Protein AF-A0A1S2IQD3-F1 (afdb_monomer)

Nearest PDB structures (foldseek):
  6wa9-assembly1_Q  TM=3.791E-01  e=3.971E+00  Chlamydia pneumoniae
  6wa9-assembly1_T  TM=3.576E-01  e=7.928E+00  Chlamydia pneumoniae

Foldseek 3Di:
DDLPPQDPVNLVVLVVVLVVLCVVVVHDPCQCPVVVVPDDDDDVSVVSVVSNVVSCVVNVSVD

Secondary structure (DSSP, 8-state):
-------HHHHHHHHHHHHHHHHHHT--TTTTHHHHTTS---THHHHHHHHHHHHHHHHHTT-

pLDDT: mean 84.89, std 14.94, range [41.88, 95.88]

Structure (mmCIF, N/CA/C/O backbone):
data_AF-A0A1S2IQD3-F1
#
_entry.id   AF-A0A1S2IQD3-F1
#
loop_
_atom_site.group_PDB
_atom_site.id
_atom_site.type_symbol
_atom_site.label_atom_id
_atom_site.label_alt_id
_atom_site.label_comp_id
_atom_site.label_asym_id
_atom_site.label_entity_id
_atom_site.label_seq_id
_atom_site.pdbx_PDB_ins_code
_atom_site.Cartn_x
_atom_site.Cartn_y
_atom_site.Cartn_z
_atom_site.occupancy
_atom_site.B_iso_or_equiv
_atom_site.auth_seq_id
_atom_site.auth_comp_id
_atom_site.auth_asym_id
_atom_site.auth_atom_id
_atom_site.pdbx_PDB_model_num
ATOM 1 N N . MET A 1 1 ? 15.551 -22.733 -6.260 1.00 41.88 1 MET A N 1
ATOM 2 C CA . MET A 1 1 ? 14.457 -21.746 -6.371 1.00 41.88 1 MET A CA 1
ATOM 3 C C . MET A 1 1 ? 14.878 -20.720 -7.411 1.00 41.88 1 MET A C 1
ATOM 5 O O . MET A 1 1 ? 16.057 -20.386 -7.399 1.00 41.88 1 MET A O 1
ATOM 9 N N . PRO A 1 2 ? 14.028 -20.317 -8.370 1.00 45.19 2 PRO A N 1
ATOM 10 C CA . PRO A 1 2 ? 14.409 -19.281 -9.325 1.00 45.19 2 PRO A CA 1
ATOM 11 C C . PRO A 1 2 ? 14.494 -17.935 -8.594 1.00 45.19 2 PRO A C 1
ATOM 13 O O . PRO A 1 2 ? 13.498 -17.482 -8.044 1.00 45.19 2 PRO A O 1
ATOM 16 N N . SER A 1 3 ? 15.681 -17.328 -8.566 1.00 51.66 3 SER A N 1
ATOM 17 C CA . SER A 1 3 ? 15.878 -15.958 -8.087 1.00 51.66 3 SER A CA 1
ATOM 18 C C . SER A 1 3 ? 15.231 -15.004 -9.086 1.00 51.66 3 SER A C 1
ATOM 20 O O . SER A 1 3 ? 15.685 -14.893 -10.227 1.00 51.66 3 SER A O 1
ATOM 22 N N . ILE A 1 4 ? 14.135 -14.364 -8.690 1.00 59.56 4 ILE A N 1
ATOM 23 C CA . ILE A 1 4 ? 13.456 -13.368 -9.515 1.00 59.56 4 ILE A CA 1
ATOM 24 C C . ILE A 1 4 ? 14.230 -12.061 -9.338 1.00 59.56 4 ILE A C 1
ATOM 26 O O . ILE A 1 4 ? 13.914 -11.262 -8.472 1.00 59.56 4 ILE A O 1
ATOM 30 N N . THR A 1 5 ? 15.276 -11.837 -10.137 1.00 62.47 5 THR A N 1
ATOM 31 C CA . THR A 1 5 ? 15.941 -10.527 -10.166 1.00 62.47 5 THR A CA 1
ATOM 32 C C . THR A 1 5 ? 14.948 -9.495 -10.691 1.00 62.47 5 THR A C 1
ATOM 34 O O . THR A 1 5 ? 14.555 -9.541 -11.860 1.00 62.47 5 THR A O 1
ATOM 37 N N . ILE A 1 6 ? 14.512 -8.576 -9.833 1.00 61.94 6 ILE A N 1
ATOM 38 C CA . ILE A 1 6 ? 13.576 -7.530 -10.230 1.00 61.94 6 ILE A CA 1
ATOM 39 C C . ILE A 1 6 ? 14.359 -6.415 -10.899 1.00 61.94 6 ILE A C 1
ATOM 41 O O . ILE A 1 6 ? 15.199 -5.748 -10.302 1.00 61.94 6 ILE A O 1
ATOM 45 N N . GLU A 1 7 ? 14.085 -6.193 -12.179 1.00 70.12 7 GLU A N 1
ATOM 46 C CA . GLU A 1 7 ? 14.685 -5.078 -12.898 1.00 70.12 7 GLU A CA 1
ATOM 47 C C . GLU A 1 7 ? 14.329 -3.753 -12.196 1.00 70.12 7 GLU A C 1
ATOM 49 O O . GLU A 1 7 ? 13.162 -3.487 -11.924 1.00 70.12 7 GLU A O 1
ATOM 54 N N . ARG A 1 8 ? 15.315 -2.883 -11.929 1.00 62.94 8 ARG A N 1
ATOM 55 C CA . ARG A 1 8 ? 15.109 -1.554 -11.305 1.00 62.94 8 ARG A CA 1
ATOM 56 C C . ARG A 1 8 ? 13.881 -0.762 -11.802 1.00 62.94 8 ARG A C 1
ATOM 58 O O . ARG A 1 8 ? 13.133 -0.293 -10.947 1.00 62.94 8 ARG A O 1
ATOM 65 N N . PRO A 1 9 ? 13.597 -0.644 -13.119 1.00 66.38 9 PRO A N 1
ATOM 66 C CA . PRO A 1 9 ? 12.384 0.039 -13.591 1.00 66.38 9 PRO A CA 1
ATOM 67 C C . PRO A 1 9 ? 11.077 -0.596 -13.086 1.00 66.38 9 PRO A C 1
ATOM 69 O O . PRO A 1 9 ? 10.082 0.102 -12.901 1.00 66.38 9 PRO A O 1
ATOM 72 N N . ARG A 1 10 ? 11.073 -1.905 -12.816 1.00 81.38 10 ARG A N 1
ATOM 73 C CA . ARG A 1 10 ? 9.942 -2.621 -12.220 1.00 81.38 10 ARG A CA 1
ATOM 74 C C . ARG A 1 10 ? 9.808 -2.313 -10.728 1.00 81.38 10 ARG A C 1
ATOM 76 O O . ARG A 1 10 ? 8.690 -2.129 -10.264 1.00 81.38 10 ARG A O 1
ATOM 83 N N . ALA A 1 11 ? 10.916 -2.180 -9.998 1.00 85.12 11 ALA A N 1
ATOM 84 C CA . ALA A 1 11 ? 10.891 -1.780 -8.589 1.00 85.12 11 ALA A CA 1
ATOM 85 C C . ALA A 1 11 ? 10.355 -0.347 -8.400 1.00 85.12 11 ALA A C 1
ATOM 87 O O . ALA A 1 11 ? 9.527 -0.104 -7.524 1.00 85.12 11 ALA A O 1
ATOM 88 N N . ASP A 1 12 ? 10.761 0.601 -9.248 1.00 88.50 12 ASP A N 1
ATOM 89 C CA . ASP A 1 12 ? 10.260 1.981 -9.178 1.00 88.50 12 ASP A CA 1
AT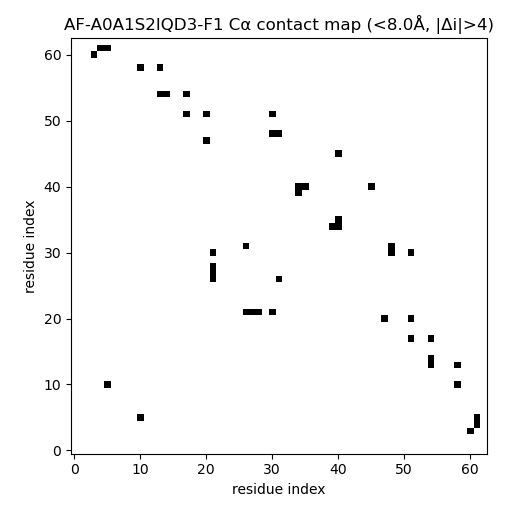OM 90 C C . ASP A 1 12 ? 8.774 2.081 -9.548 1.00 88.50 12 ASP A C 1
ATOM 92 O O . ASP A 1 12 ? 8.021 2.795 -8.883 1.00 88.50 12 ASP A O 1
ATOM 96 N N . ALA A 1 13 ? 8.321 1.309 -10.542 1.00 90.06 13 ALA A N 1
ATOM 97 C CA . ALA A 1 13 ? 6.901 1.208 -10.877 1.00 90.06 13 ALA A CA 1
ATOM 98 C C . ALA A 1 13 ? 6.069 0.643 -9.712 1.00 90.06 13 ALA A C 1
ATOM 100 O O . ALA A 1 13 ? 4.996 1.165 -9.412 1.00 90.06 13 ALA A O 1
ATOM 101 N N . LEU A 1 14 ? 6.579 -0.373 -9.009 1.00 91.75 14 LEU A N 1
ATOM 102 C CA . LEU A 1 14 ? 5.924 -0.947 -7.829 1.00 91.75 14 LEU A CA 1
ATOM 103 C C . LEU A 1 14 ? 5.859 0.050 -6.663 1.00 91.75 14 LEU A C 1
ATOM 105 O O . LEU A 1 14 ? 4.81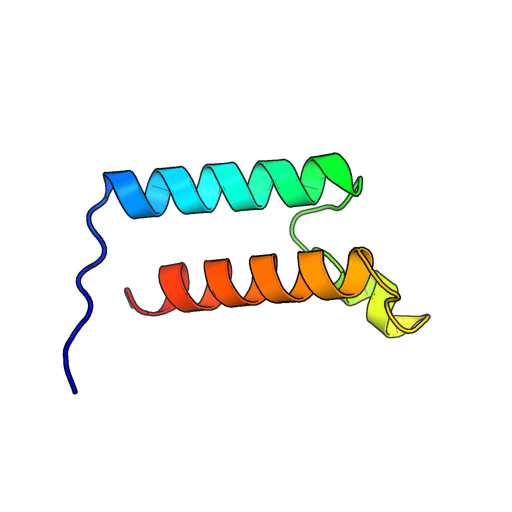5 0.185 -6.029 1.00 91.75 14 LEU A O 1
ATOM 109 N N . ARG A 1 15 ? 6.925 0.824 -6.416 1.00 91.38 15 ARG A N 1
ATOM 110 C CA . ARG A 1 15 ? 6.915 1.905 -5.408 1.00 91.38 15 ARG A CA 1
ATOM 111 C C . ARG A 1 15 ? 5.920 3.013 -5.753 1.00 91.38 15 ARG A C 1
ATOM 113 O O . ARG A 1 15 ? 5.227 3.520 -4.866 1.00 91.38 15 ARG A O 1
ATOM 120 N N . ALA A 1 16 ? 5.8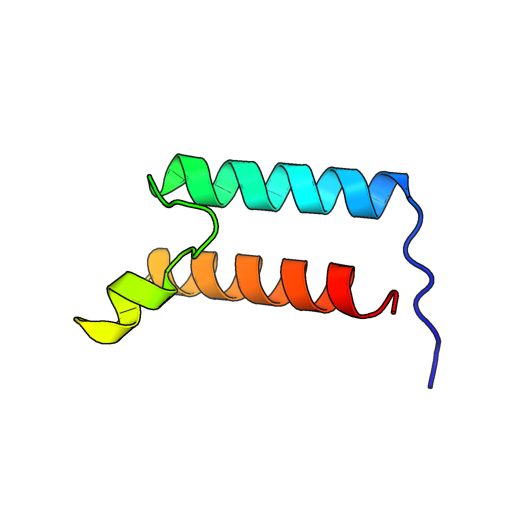30 3.385 -7.031 1.00 93.62 16 ALA A N 1
ATOM 121 C CA . ALA A 1 16 ? 4.839 4.346 -7.503 1.00 93.62 16 ALA A CA 1
ATOM 122 C C . ALA A 1 16 ? 3.415 3.811 -7.293 1.00 93.62 16 ALA A C 1
ATOM 124 O O . ALA A 1 16 ? 2.572 4.529 -6.757 1.00 93.62 16 ALA A O 1
ATOM 125 N N . ARG A 1 17 ? 3.179 2.533 -7.614 1.00 93.19 17 ARG A N 1
ATOM 126 C CA . ARG A 1 17 ? 1.887 1.875 -7.406 1.00 93.19 17 ARG A CA 1
ATOM 127 C C . ARG A 1 17 ? 1.500 1.805 -5.928 1.00 93.19 17 ARG A C 1
ATOM 129 O O . ARG A 1 17 ? 0.388 2.189 -5.582 1.00 93.19 17 ARG A O 1
ATOM 136 N N . ARG A 1 18 ? 2.434 1.439 -5.042 1.00 94.38 18 ARG A N 1
ATOM 137 C CA . ARG A 1 18 ? 2.241 1.500 -3.580 1.00 94.38 18 ARG A CA 1
ATOM 138 C C . ARG A 1 18 ? 1.792 2.894 -3.144 1.00 94.38 18 ARG A C 1
ATOM 140 O O . ARG A 1 18 ? 0.822 3.037 -2.411 1.00 94.38 18 ARG A O 1
ATOM 147 N N . THR A 1 19 ? 2.472 3.930 -3.630 1.00 94.81 19 THR A N 1
ATOM 148 C CA . THR A 1 19 ? 2.160 5.327 -3.290 1.00 94.81 19 THR A CA 1
ATOM 149 C C . THR A 1 19 ? 0.775 5.747 -3.786 1.00 94.81 19 THR A C 1
ATOM 151 O O . THR A 1 19 ? 0.071 6.482 -3.096 1.00 94.81 19 THR A O 1
ATOM 154 N N . GLU A 1 20 ? 0.374 5.293 -4.973 1.00 95.88 20 GLU A N 1
ATOM 155 C CA . GLU A 1 20 ? -0.955 5.545 -5.531 1.00 95.88 20 GLU A CA 1
ATOM 156 C C . GLU A 1 20 ? -2.056 4.924 -4.667 1.00 95.88 20 GLU A C 1
ATOM 158 O O . GLU A 1 20 ? -2.992 5.630 -4.295 1.00 95.88 20 GLU A O 1
ATOM 163 N N . ILE A 1 21 ? -1.907 3.653 -4.279 1.00 94.75 21 ILE A N 1
ATOM 164 C CA . ILE A 1 21 ? -2.876 2.951 -3.423 1.00 94.75 21 ILE A CA 1
ATOM 165 C C . ILE A 1 21 ? -3.002 3.663 -2.072 1.00 94.75 21 ILE A C 1
ATOM 167 O O . ILE A 1 21 ? -4.110 3.985 -1.648 1.00 94.75 21 ILE A O 1
ATOM 171 N N . LEU A 1 22 ? -1.880 3.995 -1.424 1.00 94.44 22 LEU A N 1
ATOM 172 C CA . LEU A 1 22 ? -1.908 4.718 -0.148 1.00 94.44 22 LEU A CA 1
ATOM 173 C C . LEU A 1 22 ? -2.638 6.064 -0.274 1.00 94.44 22 LEU A C 1
ATOM 175 O O . LEU A 1 22 ? -3.472 6.398 0.564 1.00 94.44 22 LEU A O 1
ATOM 179 N N . ARG A 1 23 ? -2.405 6.816 -1.356 1.00 95.81 23 ARG A N 1
ATOM 180 C CA . ARG A 1 23 ? -3.112 8.082 -1.608 1.00 95.81 23 ARG A CA 1
ATOM 181 C C . ARG A 1 23 ? -4.598 7.896 -1.882 1.00 95.81 23 ARG A C 1
ATOM 183 O O . ARG A 1 23 ? -5.388 8.691 -1.384 1.00 95.81 23 ARG A O 1
ATOM 190 N N . GLN A 1 24 ? -4.975 6.884 -2.662 1.00 95.38 24 GLN A N 1
ATOM 191 C CA . GLN A 1 24 ? -6.371 6.591 -2.990 1.00 95.38 24 GLN A CA 1
ATOM 192 C C . GLN A 1 24 ? -7.206 6.354 -1.726 1.00 95.38 24 GLN A C 1
ATOM 194 O O . GLN A 1 24 ? -8.348 6.802 -1.653 1.00 95.38 24 GLN A O 1
ATOM 199 N N . TRP A 1 25 ? -6.614 5.701 -0.727 1.00 93.50 25 TRP A N 1
ATOM 200 C CA . TRP A 1 25 ? -7.271 5.354 0.531 1.00 93.50 25 TRP A CA 1
ATOM 201 C C . TRP A 1 25 ? -6.986 6.333 1.679 1.00 93.50 25 TRP A C 1
ATOM 203 O O . TRP A 1 25 ? -7.500 6.150 2.779 1.00 93.50 25 TRP A O 1
ATOM 213 N N . GLY A 1 26 ? -6.198 7.389 1.440 1.00 94.00 26 GLY A N 1
ATOM 214 C CA . GLY A 1 26 ? -5.829 8.366 2.471 1.00 94.00 26 GLY A CA 1
ATOM 215 C C . GLY A 1 26 ? -4.970 7.779 3.597 1.00 94.00 26 GLY A C 1
ATOM 216 O O . GLY A 1 26 ? -5.066 8.229 4.736 1.00 94.00 26 GLY A O 1
ATOM 217 N N . LEU A 1 27 ? -4.164 6.766 3.282 1.00 93.25 27 LEU A N 1
ATOM 218 C CA . LEU A 1 27 ? -3.330 6.023 4.222 1.00 93.25 27 LEU A CA 1
ATOM 219 C C . LEU A 1 27 ? -1.904 6.577 4.267 1.00 93.25 27 LEU A C 1
ATOM 221 O O . LEU A 1 27 ? -1.401 7.160 3.301 1.00 93.25 27 LEU A O 1
ATOM 225 N N . ASP A 1 28 ? -1.243 6.359 5.400 1.00 92.56 28 ASP A N 1
ATOM 226 C CA . ASP A 1 28 ? 0.183 6.614 5.569 1.00 92.56 28 ASP A CA 1
ATOM 227 C C . ASP A 1 28 ? 1.020 5.383 5.173 1.00 92.56 28 ASP A C 1
ATOM 229 O O . ASP A 1 28 ? 0.525 4.407 4.609 1.00 92.56 28 ASP A O 1
ATOM 233 N N . GLU A 1 29 ? 2.322 5.412 5.453 1.00 88.88 29 GLU A N 1
ATOM 234 C CA . GLU A 1 29 ? 3.228 4.307 5.135 1.00 88.88 29 GLU A CA 1
ATOM 235 C C . GLU A 1 29 ? 2.886 2.975 5.821 1.00 88.88 29 GLU A C 1
ATOM 237 O O . GLU A 1 29 ? 3.356 1.942 5.343 1.00 88.88 29 GLU A O 1
ATOM 242 N N . ARG A 1 30 ? 2.069 2.988 6.885 1.00 88.75 30 ARG A N 1
ATOM 243 C CA . ARG A 1 30 ? 1.604 1.800 7.616 1.00 88.75 30 ARG A CA 1
ATOM 244 C C . ARG A 1 30 ? 0.415 1.122 6.930 1.00 88.75 30 ARG A C 1
ATOM 246 O O . ARG A 1 30 ? -0.016 0.061 7.381 1.00 88.75 30 ARG A O 1
ATOM 253 N N . GLY A 1 31 ? -0.121 1.715 5.860 1.00 92.81 31 GLY A N 1
ATOM 254 C CA . GLY A 1 31 ? -1.212 1.143 5.078 1.00 92.81 31 GLY A CA 1
ATOM 255 C C . GLY A 1 31 ? -2.449 0.858 5.930 1.00 92.81 31 GLY A C 1
ATOM 256 O O . GLY A 1 31 ? -2.879 1.691 6.725 1.00 92.81 31 GLY A O 1
ATOM 257 N N . PHE A 1 32 ? -3.030 -0.329 5.759 1.00 92.44 32 PHE A N 1
ATOM 258 C CA . PHE A 1 32 ? -4.244 -0.740 6.467 1.00 92.44 32 PHE A CA 1
ATOM 259 C C . PHE A 1 32 ? -3.995 -1.351 7.853 1.00 92.44 32 PHE A C 1
ATOM 261 O O . PHE A 1 32 ? -4.964 -1.651 8.549 1.00 92.44 32 PHE A O 1
ATOM 268 N N . ALA A 1 33 ? -2.742 -1.497 8.304 1.00 91.44 33 ALA A N 1
ATOM 269 C CA . ALA A 1 33 ? -2.443 -2.112 9.601 1.00 91.44 33 ALA A CA 1
ATOM 270 C C . ALA A 1 33 ? -3.199 -1.458 10.783 1.00 91.44 33 ALA A C 1
ATOM 272 O O . ALA A 1 33 ? -3.809 -2.190 11.558 1.00 91.44 33 ALA A O 1
ATOM 273 N N . PRO A 1 34 ? -3.285 -0.114 10.903 1.00 91.75 34 PRO A N 1
ATOM 274 C CA . PRO A 1 34 ? -4.077 0.514 11.967 1.00 91.75 34 PRO A CA 1
ATOM 275 C C . PRO A 1 34 ? -5.590 0.295 11.822 1.00 91.75 34 PRO A C 1
ATOM 277 O O . PRO A 1 34 ? -6.320 0.320 12.808 1.00 91.75 34 PRO A O 1
ATOM 280 N N . VAL A 1 35 ? -6.091 0.105 10.597 1.0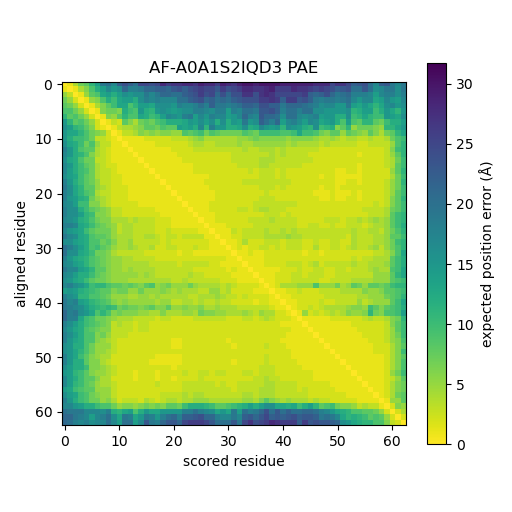0 91.25 35 VAL A N 1
ATOM 281 C CA . VAL A 1 35 ?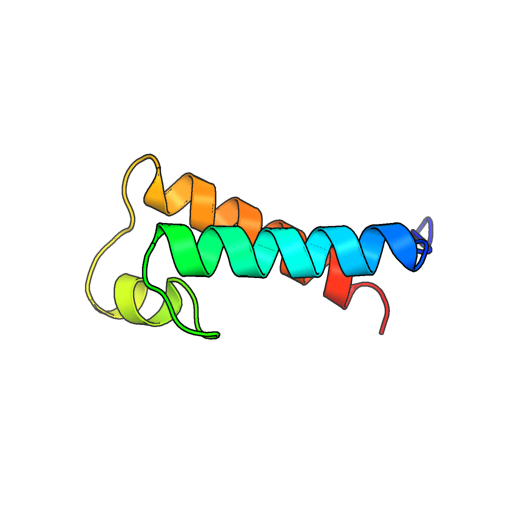 -7.517 -0.167 10.353 1.00 91.25 35 VAL A CA 1
ATOM 282 C C . VAL A 1 35 ? -7.859 -1.573 10.842 1.00 91.25 35 VAL A C 1
ATOM 284 O O . VAL A 1 35 ? -8.840 -1.729 11.567 1.00 91.25 35 VAL A O 1
ATOM 287 N N . LEU A 1 36 ? -6.999 -2.547 10.531 1.00 90.44 36 LEU A N 1
ATOM 288 C CA . LEU A 1 36 ? -7.106 -3.948 10.953 1.00 90.44 36 LEU A CA 1
ATOM 289 C C . LEU A 1 36 ? -7.066 -4.136 12.480 1.00 90.44 36 LEU A C 1
ATOM 291 O O . LEU A 1 36 ? -7.638 -5.094 12.993 1.00 90.44 36 LEU A O 1
ATOM 295 N N . GLU A 1 37 ? -6.451 -3.214 13.229 1.00 93.31 37 GLU A N 1
ATOM 296 C CA . GLU A 1 37 ? -6.479 -3.222 14.703 1.00 93.31 37 GLU A CA 1
ATOM 297 C C . GLU A 1 37 ? -7.875 -2.918 15.281 1.00 93.31 37 GLU A C 1
ATOM 299 O O . GLU A 1 37 ? -8.167 -3.264 16.429 1.00 93.31 37 GLU A O 1
ATOM 304 N N . HIS A 1 38 ? -8.742 -2.259 14.508 1.00 92.62 38 HIS A N 1
ATOM 305 C CA . HIS A 1 38 ? -10.037 -1.764 14.976 1.00 92.62 38 HIS A CA 1
ATOM 306 C C . HIS A 1 38 ? -11.238 -2.374 14.247 1.00 92.62 38 HIS A C 1
ATOM 308 O O . HIS A 1 38 ? -12.328 -2.415 14.825 1.00 92.62 38 HIS A O 1
ATOM 314 N N . ARG A 1 39 ? -11.071 -2.814 12.995 1.00 93.81 39 ARG A N 1
ATOM 315 C CA . ARG A 1 39 ? -12.115 -3.453 12.184 1.00 93.81 39 ARG A CA 1
ATOM 316 C C . ARG A 1 39 ? -11.526 -4.291 11.051 1.00 93.81 39 ARG A C 1
ATOM 318 O O . ARG A 1 39 ? -10.418 -4.034 10.594 1.00 93.81 39 ARG A O 1
ATOM 325 N N . ASP A 1 40 ? -12.329 -5.204 10.523 1.00 93.88 40 ASP A N 1
ATOM 326 C CA . ASP A 1 40 ? -11.994 -5.918 9.293 1.00 93.88 40 ASP A CA 1
ATOM 327 C C . ASP A 1 40 ? -12.078 -5.006 8.057 1.00 93.88 40 ASP A C 1
ATOM 329 O O . ASP A 1 40 ? -12.842 -4.035 8.020 1.00 93.88 40 ASP A O 1
ATOM 333 N N . LEU A 1 41 ? 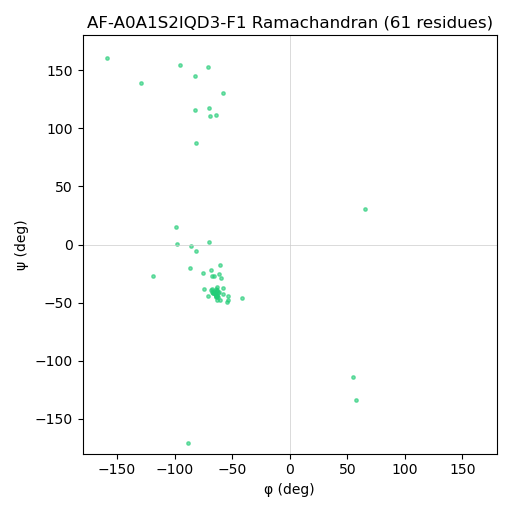-11.293 -5.345 7.032 1.00 93.38 41 LEU A N 1
ATOM 334 C CA . LEU A 1 41 ? -11.365 -4.724 5.709 1.00 93.38 41 LEU A CA 1
ATOM 335 C C . LEU A 1 41 ? -12.479 -5.362 4.885 1.00 93.38 41 LEU A C 1
ATOM 337 O O . LEU A 1 41 ? -12.704 -6.575 4.946 1.00 93.38 41 LEU A O 1
ATOM 341 N N . HIS A 1 42 ? -13.145 -4.562 4.056 1.00 92.19 42 HIS A N 1
ATOM 342 C CA . HIS A 1 42 ? -14.225 -5.059 3.211 1.00 92.19 42 HIS A CA 1
ATOM 343 C C . HIS A 1 42 ? -14.061 -4.673 1.743 1.00 92.19 42 HIS A C 1
ATOM 345 O O . HIS A 1 42 ? -13.714 -3.543 1.405 1.00 92.19 42 HIS A O 1
ATOM 351 N N . GLY A 1 43 ? -14.373 -5.630 0.861 1.00 92.75 43 GLY A N 1
ATOM 352 C CA . GLY A 1 43 ? -14.416 -5.426 -0.586 1.00 92.75 43 GLY A CA 1
ATOM 353 C C . GLY A 1 43 ? -13.109 -4.855 -1.128 1.00 92.75 43 GLY A C 1
ATOM 354 O O . GLY A 1 43 ? -12.068 -5.509 -1.076 1.00 92.75 43 GLY A O 1
ATOM 355 N N . ASP A 1 44 ? -13.178 -3.624 -1.623 1.00 94.12 44 ASP A N 1
ATOM 356 C CA . ASP A 1 44 ? -12.056 -2.938 -2.260 1.00 94.12 44 ASP A CA 1
ATOM 357 C C . ASP A 1 44 ? -10.900 -2.642 -1.284 1.00 94.12 44 ASP A C 1
ATOM 359 O O . ASP A 1 44 ? -9.748 -2.610 -1.713 1.00 94.12 44 ASP A O 1
ATOM 363 N N . GLU A 1 45 ? -11.171 -2.487 0.021 1.00 93.56 45 GLU A N 1
ATOM 364 C CA . GLU A 1 45 ? -10.118 -2.315 1.038 1.00 93.56 45 GLU A CA 1
ATOM 365 C C . GLU A 1 45 ? -9.239 -3.570 1.131 1.00 93.56 45 GLU A C 1
ATOM 367 O O . GLU A 1 45 ? -8.015 -3.477 1.177 1.00 93.56 45 GLU A O 1
ATOM 372 N N . TRP A 1 46 ? -9.862 -4.754 1.103 1.00 94.00 46 TRP A N 1
ATOM 373 C CA . TRP A 1 46 ? -9.151 -6.033 1.162 1.00 94.00 46 TRP A CA 1
ATOM 374 C C . TRP A 1 46 ? -8.302 -6.254 -0.093 1.00 94.00 46 TRP A C 1
ATOM 376 O O . TRP A 1 46 ? -7.147 -6.665 -0.009 1.00 94.00 46 TRP A O 1
ATOM 386 N N . GLN A 1 47 ? -8.850 -5.916 -1.264 1.00 94.38 47 GLN A N 1
ATOM 387 C CA . GLN A 1 47 ? -8.119 -5.994 -2.527 1.00 94.38 47 GLN A CA 1
ATOM 388 C C . GLN A 1 47 ? -6.900 -5.058 -2.540 1.00 94.38 47 GLN A C 1
ATOM 390 O O . GLN A 1 47 ? -5.836 -5.443 -3.023 1.00 94.38 47 GLN A O 1
ATOM 395 N N . ALA A 1 48 ? -7.050 -3.841 -2.013 1.00 94.25 48 ALA A N 1
ATOM 396 C CA . ALA A 1 48 ? -5.967 -2.868 -1.927 1.00 94.25 48 ALA A CA 1
ATOM 397 C C . ALA A 1 48 ? -4.875 -3.297 -0.937 1.00 94.25 48 ALA A C 1
ATOM 399 O O . ALA A 1 48 ? -3.693 -3.123 -1.224 1.00 94.25 48 ALA A O 1
ATOM 400 N N . GLU A 1 49 ? -5.255 -3.880 0.200 1.00 95.12 49 GLU A N 1
ATOM 401 C CA . GLU A 1 49 ? -4.312 -4.447 1.164 1.00 95.12 49 GLU A CA 1
ATOM 402 C C . GLU A 1 49 ? -3.527 -5.626 0.569 1.00 95.12 49 GLU A C 1
ATOM 404 O O . GLU A 1 49 ? -2.301 -5.612 0.630 1.00 95.12 49 GLU A O 1
ATOM 409 N N . ASN A 1 50 ? -4.185 -6.544 -0.146 1.00 93.56 50 ASN A N 1
ATOM 410 C CA . ASN A 1 50 ? -3.502 -7.653 -0.824 1.00 93.56 50 ASN A CA 1
ATOM 411 C C . ASN A 1 50 ? -2.535 -7.168 -1.911 1.00 93.56 50 ASN A C 1
ATOM 413 O O . ASN A 1 50 ? -1.474 -7.756 -2.124 1.00 93.56 50 ASN A O 1
ATOM 417 N N . GLU A 1 51 ? -2.895 -6.100 -2.628 1.00 94.38 51 GLU A N 1
ATOM 418 C CA . GLU A 1 51 ? -2.003 -5.499 -3.618 1.00 94.38 51 GLU A CA 1
ATOM 419 C C . GLU A 1 51 ? -0.776 -4.857 -2.949 1.00 94.38 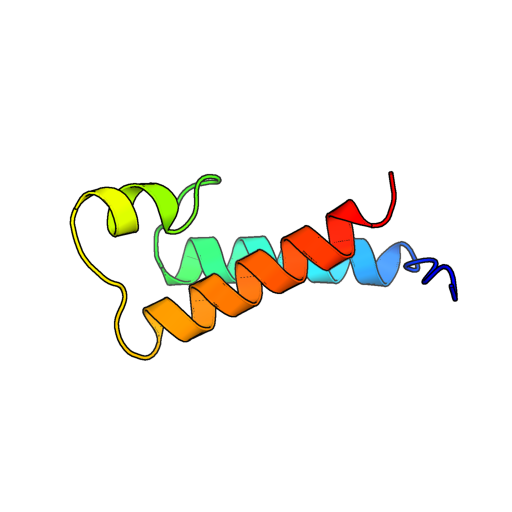51 GLU A C 1
ATOM 421 O O . GLU A 1 51 ? 0.339 -5.026 -3.444 1.00 94.38 51 GLU A O 1
ATOM 426 N N . LEU A 1 52 ? -0.952 -4.169 -1.815 1.00 93.38 52 LEU A N 1
ATOM 427 C CA . LEU A 1 52 ? 0.155 -3.615 -1.029 1.00 93.38 52 LEU A CA 1
ATOM 428 C C . LEU A 1 52 ? 1.090 -4.712 -0.509 1.00 93.38 52 LEU A C 1
ATOM 430 O O . LEU A 1 52 ? 2.304 -4.576 -0.663 1.00 93.38 52 LEU A O 1
ATOM 434 N N . ASP A 1 53 ? 0.532 -5.794 0.031 1.00 91.62 53 ASP A N 1
ATOM 435 C CA . ASP A 1 53 ? 1.286 -6.928 0.573 1.00 91.62 53 ASP A CA 1
ATOM 436 C C . ASP A 1 53 ? 2.066 -7.653 -0.538 1.00 91.62 53 ASP A C 1
ATOM 438 O O . ASP A 1 53 ? 3.257 -7.936 -0.415 1.00 91.62 53 ASP A O 1
ATOM 442 N N . GLY A 1 54 ? 1.441 -7.839 -1.707 1.00 90.62 54 GLY A N 1
ATOM 443 C CA . GLY A 1 54 ? 2.107 -8.370 -2.896 1.00 90.62 54 GLY A CA 1
ATOM 444 C C . GLY A 1 54 ? 3.231 -7.466 -3.412 1.00 90.62 54 GLY A C 1
ATOM 445 O O . GLY A 1 54 ? 4.284 -7.960 -3.815 1.00 90.62 54 GLY A O 1
ATOM 446 N N . ILE A 1 55 ? 3.045 -6.142 -3.390 1.00 91.12 55 ILE A N 1
ATOM 447 C CA . ILE A 1 55 ? 4.104 -5.186 -3.741 1.00 91.12 55 ILE A CA 1
ATOM 448 C C . ILE A 1 55 ? 5.263 -5.273 -2.742 1.00 91.12 55 ILE A C 1
ATOM 450 O O . ILE A 1 55 ? 6.419 -5.274 -3.168 1.00 91.12 55 ILE A O 1
ATOM 454 N N . GLU A 1 56 ? 4.978 -5.342 -1.442 1.00 88.88 56 GLU A N 1
ATOM 455 C CA . GLU A 1 56 ? 5.994 -5.451 -0.393 1.00 88.88 56 GLU A CA 1
ATOM 456 C C . GLU A 1 56 ? 6.774 -6.759 -0.496 1.00 88.88 56 GLU A C 1
ATOM 458 O O . GLU A 1 56 ? 8.000 -6.719 -0.496 1.00 88.88 56 GLU A O 1
ATOM 463 N N . PHE A 1 57 ? 6.092 -7.888 -0.702 1.00 86.62 57 PHE A N 1
ATOM 464 C CA . PHE A 1 57 ? 6.725 -9.183 -0.943 1.00 86.62 57 PHE A CA 1
ATOM 465 C C . PHE A 1 57 ? 7.702 -9.116 -2.120 1.00 86.62 57 PHE A C 1
ATOM 46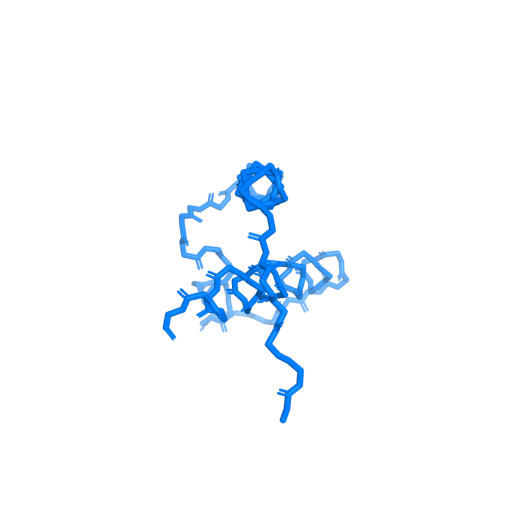7 O O . PHE A 1 57 ? 8.865 -9.490 -2.007 1.00 86.62 57 PHE A O 1
ATOM 474 N N . VAL A 1 58 ? 7.246 -8.569 -3.247 1.00 86.81 58 VAL A N 1
ATOM 475 C CA . VAL A 1 58 ? 8.041 -8.459 -4.473 1.00 86.81 58 VAL A CA 1
ATOM 476 C C . VAL A 1 58 ? 9.231 -7.510 -4.282 1.00 86.81 58 VAL A C 1
ATOM 478 O O . VAL A 1 58 ? 10.319 -7.801 -4.762 1.00 86.81 58 VAL A O 1
ATOM 481 N N . LEU A 1 59 ? 9.064 -6.392 -3.572 1.00 85.19 59 LEU A N 1
ATOM 482 C CA . LEU A 1 59 ? 10.165 -5.469 -3.272 1.00 85.19 59 LEU A CA 1
ATOM 483 C C . LEU A 1 59 ? 11.113 -5.981 -2.171 1.00 85.19 59 LEU A C 1
ATOM 485 O O . LEU A 1 59 ? 12.259 -5.537 -2.125 1.00 85.19 59 LEU A O 1
ATOM 489 N N . GLY A 1 60 ? 10.637 -6.861 -1.288 1.00 74.44 60 GLY A N 1
ATOM 490 C CA . GLY A 1 60 ? 11.373 -7.451 -0.168 1.00 74.44 60 GLY A CA 1
ATOM 491 C C . GLY A 1 60 ? 12.167 -8.712 -0.522 1.00 74.44 60 GLY A C 1
ATOM 492 O O . GLY A 1 60 ? 13.131 -9.014 0.173 1.00 74.44 60 GLY A O 1
ATOM 493 N N . ASP A 1 61 ? 11.833 -9.398 -1.623 1.00 56.75 61 ASP A N 1
ATOM 494 C CA . ASP A 1 61 ? 12.578 -10.5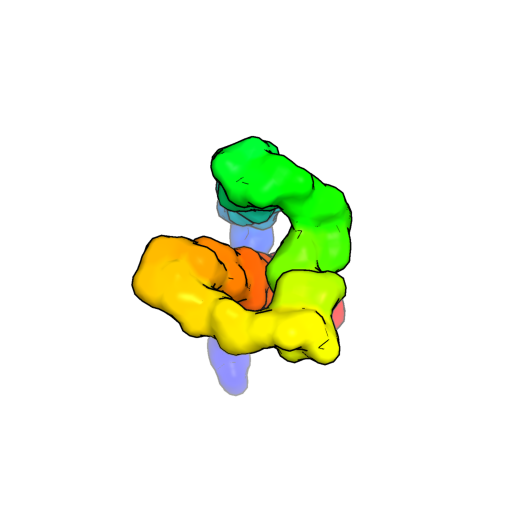60 -2.157 1.00 56.75 61 ASP A CA 1
ATOM 495 C C . ASP A 1 61 ? 13.962 -10.178 -2.753 1.00 56.75 61 ASP A C 1
ATOM 497 O O . ASP A 1 61 ? 14.685 -11.030 -3.263 1.00 56.75 61 ASP A O 1
ATOM 501 N N . ASP A 1 62 ? 14.347 -8.894 -2.687 1.00 50.03 62 ASP A N 1
ATOM 502 C CA . ASP A 1 62 ? 15.632 -8.344 -3.163 1.00 50.03 62 ASP A CA 1
ATOM 503 C C . ASP A 1 62 ? 16.679 -8.162 -2.028 1.00 50.03 62 ASP A C 1
ATOM 505 O O . ASP A 1 62 ? 17.663 -7.442 -2.212 1.00 50.03 62 ASP A O 1
ATOM 509 N N . LEU A 1 63 ? 16.478 -8.775 -0.846 1.00 43.59 63 LEU A N 1
ATOM 510 C CA . LEU A 1 63 ? 17.410 -8.743 0.305 1.00 43.59 63 LEU A CA 1
ATOM 511 C C . LEU A 1 63 ? 18.253 -10.018 0.464 1.00 43.59 63 LEU A C 1
ATOM 513 O O . LEU A 1 63 ? 17.683 -11.132 0.464 1.00 43.59 63 LEU A O 1
#

Sequence (63 aa):
MPSITIERPRADALRARRTEILRQWGLDERGFAPVLEHRDLHGDEWQAENELDGIEFVLGDDL

Mean predicted aligned error: 6.4 Å

Solvent-accessible surface area (backbone atoms only — not comparable to full-atom values): 3913 Å² total; per-residue (Å²): 131,88,80,76,80,74,54,67,75,58,54,54,51,45,53,52,49,49,52,49,55,25,57,76,71,74,40,58,98,68,53,61,56,72,50,58,76,78,41,84,72,59,73,69,52,42,55,52,49,53,51,46,52,52,46,49,51,64,67,55,70,77,115

Radius of gyration: 12.98 Å; Cα contacts (8 Å, |Δi|>4): 24; chains: 1; bounding box: 32×30×29 Å